Protein AF-A0A388PUI2-F1 (afdb_monomer)

Foldseek 3Di:
DEAQDPDFLVNVPVVVDAYEYEDADDPPDDLQVVCVRNVRHQAYEYEHDDPPDRFDPLADDPLVSDDPPRPHAYAYEYNDALVCVLVVCLVNVGPHYDDDNNQAPDVPHGDPVRVVSSVVSNVVSVD

Radius of gyration: 14.63 Å; Cα contacts (8 Å, |Δi|>4): 207; chains: 1; bounding box: 37×31×37 Å

Solvent-accessible surface area (backbone atoms only — not comparable to full-atom values): 7389 Å² total; per-residue (Å²): 90,76,48,68,69,88,73,50,57,69,64,58,53,74,72,78,59,74,30,32,42,44,42,67,51,50,96,87,58,59,64,64,59,50,46,58,67,42,62,81,39,72,26,38,32,41,25,24,58,49,101,88,45,86,54,72,79,57,46,70,57,71,70,84,75,59,66,91,81,53,92,54,48,35,29,43,34,31,40,37,30,55,90,47,39,32,59,50,40,65,75,67,62,48,77,42,76,49,76,63,55,48,29,40,75,48,99,95,40,73,28,68,68,45,46,52,48,31,54,49,33,49,56,68,45,77,107

Sequence (127 aa):
MQFHGDETPDFCRQFNFPYIKAVAVSSSVDLIQYAKDFHDAEALLLDAYHEHLKGGTGQIFDWNLIPQSLSKPIVLAGGLTVDNVKEAIKKVKPYAVDVSGGVEESKGIKNSLKIQAFIKETQDAAV

Secondary structure (DSSP, 8-state):
-EE-SS--HHHHHTT-S--EEEEEE-TT--HHHHHHHTTTSSEEEEEE--SS-SS-S-----GGGS-TT-SS-EEE-SS--TTTHHHHHHHH--SEE--SGGGEEETTEE-HHHHHHHHHHHHHH--

Mean predicted aligned error: 4.12 Å

pLDDT: mean 91.21, std 11.1, range [53.62, 98.5]

Structure (mmCIF, N/CA/C/O backbone):
data_AF-A0A388PUI2-F1
#
_entry.id   AF-A0A388PUI2-F1
#
loop_
_atom_site.group_PDB
_atom_site.id
_atom_site.type_symbol
_atom_site.label_atom_id
_atom_site.label_alt_id
_atom_site.label_comp_id
_atom_site.label_asym_id
_atom_site.label_entity_id
_atom_site.label_seq_id
_atom_site.pdbx_PDB_ins_code
_atom_site.Cartn_x
_atom_site.Cartn_y
_atom_site.Cartn_z
_atom_site.occupancy
_atom_site.B_iso_or_equiv
_atom_site.auth_seq_id
_atom_site.auth_comp_id
_atom_site.auth_asym_id
_atom_site.auth_atom_id
_atom_site.pdbx_PDB_model_num
ATOM 1 N N . MET A 1 1 ? 6.622 -13.240 0.023 1.00 95.50 1 MET A N 1
ATOM 2 C CA . MET A 1 1 ? 7.617 -12.251 0.519 1.00 95.50 1 MET A CA 1
ATOM 3 C C . MET A 1 1 ? 7.147 -10.842 0.185 1.00 95.50 1 MET A C 1
ATOM 5 O O . MET A 1 1 ? 6.318 -10.702 -0.703 1.00 95.50 1 MET A O 1
ATOM 9 N N . GLN A 1 2 ? 7.649 -9.810 0.865 1.00 97.44 2 GLN A N 1
ATOM 10 C CA . GLN A 1 2 ? 7.316 -8.416 0.553 1.00 97.44 2 GLN A CA 1
ATOM 11 C C . GLN A 1 2 ? 8.595 -7.577 0.492 1.00 97.44 2 GLN A C 1
ATOM 13 O O . GLN A 1 2 ? 9.299 -7.458 1.492 1.00 97.44 2 GLN A O 1
ATOM 18 N N . PHE A 1 3 ? 8.900 -7.032 -0.685 1.00 96.94 3 PHE A N 1
ATOM 19 C CA . PHE A 1 3 ? 10.131 -6.288 -0.961 1.00 96.94 3 PHE A CA 1
ATOM 20 C C . PHE A 1 3 ? 9.882 -4.780 -0.893 1.00 96.94 3 PHE A C 1
ATOM 22 O O . PHE A 1 3 ? 9.040 -4.258 -1.626 1.00 96.94 3 PHE A O 1
ATOM 29 N N . HIS A 1 4 ? 10.616 -4.088 -0.019 1.00 94.06 4 HIS A N 1
ATOM 30 C CA . HIS A 1 4 ? 10.435 -2.658 0.283 1.00 94.06 4 HIS A CA 1
ATOM 31 C C . HIS A 1 4 ? 11.589 -1.764 -0.173 1.00 94.06 4 HIS A C 1
ATOM 33 O O . HIS A 1 4 ? 11.485 -0.543 -0.090 1.00 94.06 4 HIS A O 1
ATOM 39 N N . GLY A 1 5 ? 12.696 -2.342 -0.629 1.00 90.06 5 GLY A N 1
ATOM 40 C CA . GLY A 1 5 ? 13.868 -1.612 -1.082 1.00 90.06 5 GLY A CA 1
ATOM 41 C C . GLY A 1 5 ? 13.792 -1.189 -2.548 1.00 90.06 5 GLY A C 1
ATOM 42 O O . GLY A 1 5 ? 12.725 -0.962 -3.119 1.00 90.06 5 GLY A O 1
ATOM 43 N N . ASP A 1 6 ? 14.971 -1.065 -3.147 1.00 92.06 6 ASP A N 1
ATOM 44 C CA . ASP A 1 6 ? 15.159 -0.751 -4.570 1.00 92.06 6 ASP A CA 1
ATOM 45 C C . ASP A 1 6 ? 15.449 -2.028 -5.371 1.00 92.06 6 ASP A C 1
ATOM 47 O O . ASP A 1 6 ? 16.225 -2.025 -6.324 1.00 92.06 6 ASP A O 1
ATOM 51 N N . GLU A 1 7 ? 14.880 -3.157 -4.933 1.00 96.38 7 GLU A N 1
ATOM 52 C CA . GLU A 1 7 ? 15.107 -4.448 -5.568 1.00 96.38 7 GLU A CA 1
ATOM 53 C C . GLU A 1 7 ? 14.648 -4.415 -7.024 1.00 96.38 7 GLU A C 1
ATOM 55 O O . GLU A 1 7 ? 13.532 -3.984 -7.330 1.00 96.38 7 GLU A O 1
ATOM 60 N N . THR A 1 8 ? 15.495 -4.916 -7.921 1.00 97.12 8 THR A N 1
ATOM 61 C CA . THR A 1 8 ? 15.123 -5.105 -9.322 1.00 97.12 8 THR A CA 1
ATOM 62 C C . THR A 1 8 ? 14.134 -6.267 -9.457 1.00 97.12 8 THR A C 1
ATOM 64 O O . THR A 1 8 ? 14.115 -7.167 -8.609 1.00 97.12 8 THR A O 1
ATOM 67 N N . PRO A 1 9 ? 13.341 -6.318 -10.541 1.00 97.25 9 PRO A N 1
ATOM 68 C CA . PRO A 1 9 ? 12.464 -7.458 -10.794 1.00 97.25 9 PRO A CA 1
ATOM 69 C C . PRO A 1 9 ? 13.203 -8.808 -10.783 1.00 97.25 9 PRO A C 1
ATOM 71 O O . PRO A 1 9 ? 12.725 -9.772 -10.189 1.00 97.25 9 PRO A O 1
ATOM 74 N N . ASP A 1 10 ? 14.410 -8.871 -11.352 1.00 97.62 10 ASP A N 1
ATOM 75 C CA . ASP A 1 10 ? 15.219 -10.098 -11.373 1.00 97.62 10 ASP A CA 1
ATOM 76 C C . ASP A 1 10 ? 15.708 -10.509 -9.981 1.00 97.62 10 ASP A C 1
ATOM 78 O O . ASP A 1 10 ? 15.721 -11.698 -9.654 1.00 97.62 10 ASP A O 1
ATOM 82 N N . PHE A 1 11 ? 16.036 -9.537 -9.122 1.00 97.75 11 PHE A N 1
ATOM 83 C CA . PHE A 1 11 ? 16.358 -9.818 -7.727 1.00 97.75 11 PHE A CA 1
ATOM 84 C C . PHE A 1 11 ? 15.160 -10.435 -6.999 1.00 97.75 11 PHE A C 1
ATOM 86 O O . PHE A 1 11 ? 15.331 -11.411 -6.273 1.00 97.75 11 PHE A O 1
ATOM 93 N N . CYS A 1 12 ? 13.949 -9.909 -7.192 1.00 97.62 12 CYS A N 1
ATOM 94 C CA . CYS A 1 12 ? 12.745 -10.474 -6.577 1.00 97.62 12 CYS A CA 1
ATOM 95 C C . CYS A 1 12 ? 12.486 -11.916 -7.051 1.00 97.62 12 CYS A C 1
ATOM 97 O O . CYS A 1 12 ? 12.165 -12.788 -6.241 1.00 97.62 12 CYS A O 1
ATOM 99 N N . ARG A 1 13 ? 12.681 -12.183 -8.350 1.00 95.94 13 ARG A N 1
ATOM 100 C CA . ARG A 1 13 ? 12.446 -13.497 -8.979 1.00 95.94 13 ARG A CA 1
ATOM 101 C C . ARG A 1 13 ? 13.368 -14.598 -8.483 1.00 95.94 13 ARG A C 1
ATOM 103 O O . ARG A 1 13 ? 12.940 -15.748 -8.407 1.00 95.94 13 ARG A O 1
ATOM 110 N N . GLN A 1 14 ? 14.607 -14.270 -8.116 1.00 97.31 14 GLN A N 1
ATOM 111 C CA . GLN A 1 14 ? 15.615 -15.274 -7.748 1.00 97.31 14 GLN A CA 1
ATOM 112 C C . GLN A 1 14 ? 15.185 -16.171 -6.572 1.00 97.31 14 GLN A C 1
ATOM 114 O O . GLN A 1 14 ? 15.669 -17.291 -6.433 1.00 97.31 14 GLN A O 1
ATOM 119 N N . PHE A 1 15 ? 14.283 -15.682 -5.717 1.00 95.81 15 PHE A N 1
ATOM 120 C CA . PHE A 1 15 ? 13.827 -16.403 -4.534 1.00 95.81 15 PHE A CA 1
ATOM 121 C C . PHE A 1 15 ? 12.746 -17.447 -4.839 1.00 95.81 15 PHE A C 1
ATOM 123 O O . PHE A 1 15 ? 12.479 -18.287 -3.987 1.00 95.81 15 PHE A O 1
ATOM 130 N N . ASN A 1 16 ? 12.132 -17.410 -6.027 1.00 92.81 16 ASN A N 1
ATOM 131 C CA . ASN A 1 16 ? 11.144 -18.389 -6.491 1.00 92.81 16 ASN A CA 1
ATOM 132 C C . ASN A 1 16 ? 9.956 -18.619 -5.522 1.00 92.81 16 ASN A C 1
ATOM 134 O O . ASN A 1 16 ? 9.455 -19.735 -5.387 1.00 92.81 16 ASN A O 1
ATOM 138 N N . PHE A 1 17 ? 9.498 -17.556 -4.846 1.00 95.50 17 PHE A N 1
ATOM 139 C CA . PHE A 1 17 ? 8.261 -17.536 -4.056 1.00 95.50 17 PHE A CA 1
ATOM 140 C C . PHE A 1 17 ? 7.374 -16.358 -4.478 1.00 95.50 17 PHE A C 1
ATOM 142 O O . PHE A 1 17 ? 7.909 -15.312 -4.857 1.00 95.50 17 PHE A O 1
ATOM 149 N N . PRO A 1 18 ? 6.040 -16.464 -4.314 1.00 97.31 18 PRO A N 1
ATOM 150 C CA . PRO A 1 18 ? 5.130 -15.341 -4.508 1.00 97.31 18 PRO A CA 1
ATOM 151 C C . PRO A 1 18 ? 5.557 -14.114 -3.698 1.00 97.31 18 PRO A C 1
ATOM 153 O O . PRO A 1 18 ? 5.936 -14.216 -2.516 1.00 97.31 18 PRO A O 1
ATOM 156 N N . TYR A 1 19 ? 5.498 -12.941 -4.325 1.00 98.19 19 TYR A N 1
ATOM 157 C CA . TYR A 1 19 ? 5.952 -11.705 -3.705 1.00 98.19 19 TYR A CA 1
ATOM 158 C C . TYR A 1 19 ? 5.061 -10.502 -4.008 1.00 98.19 19 TYR A C 1
ATOM 160 O O . TYR A 1 19 ? 4.385 -10.436 -5.029 1.00 98.19 19 TYR A O 1
ATOM 168 N N . ILE A 1 20 ? 5.096 -9.536 -3.093 1.00 98.38 20 ILE A N 1
ATOM 169 C CA . ILE A 1 20 ? 4.527 -8.196 -3.243 1.00 98.38 20 ILE A CA 1
ATOM 170 C C . ILE A 1 20 ? 5.695 -7.217 -3.362 1.00 98.38 20 ILE A C 1
ATOM 172 O O . ILE A 1 20 ? 6.655 -7.308 -2.588 1.00 98.38 20 ILE A O 1
ATOM 176 N N . LYS A 1 21 ? 5.622 -6.276 -4.307 1.00 97.75 21 LYS A N 1
ATOM 177 C CA . LYS A 1 21 ? 6.604 -5.190 -4.424 1.00 97.75 21 LYS A CA 1
ATOM 178 C C . LYS A 1 21 ? 6.009 -3.901 -3.871 1.00 97.75 21 LYS A C 1
ATOM 180 O O . LYS A 1 21 ? 4.975 -3.447 -4.354 1.00 97.75 21 LYS A O 1
ATOM 185 N N . ALA A 1 22 ? 6.658 -3.316 -2.868 1.00 96.81 22 ALA A N 1
ATOM 186 C CA . ALA A 1 22 ? 6.293 -1.992 -2.389 1.00 96.81 22 ALA A CA 1
ATOM 187 C C . ALA A 1 22 ? 6.875 -0.905 -3.300 1.00 96.81 22 ALA A C 1
ATOM 189 O O . ALA A 1 22 ? 8.005 -1.025 -3.792 1.00 96.81 22 ALA A O 1
ATOM 190 N N . VAL A 1 23 ? 6.090 0.150 -3.487 1.00 94.75 23 VAL A N 1
ATOM 191 C CA . VAL A 1 23 ? 6.398 1.330 -4.286 1.00 94.75 23 VAL A CA 1
ATOM 192 C C . VAL A 1 23 ? 6.111 2.562 -3.433 1.00 94.75 23 VAL A C 1
ATOM 194 O O . VAL A 1 23 ? 4.991 2.748 -2.959 1.00 94.75 23 VAL A O 1
ATOM 197 N N . ALA A 1 24 ? 7.123 3.408 -3.249 1.00 91.56 24 ALA A N 1
ATOM 198 C CA . ALA A 1 24 ? 6.965 4.707 -2.606 1.00 91.56 24 ALA A CA 1
ATOM 199 C C . ALA A 1 24 ? 6.366 5.693 -3.619 1.00 91.56 24 ALA A C 1
ATOM 201 O O . ALA A 1 24 ? 7.056 6.143 -4.534 1.00 91.56 24 ALA A O 1
ATOM 202 N N . VAL A 1 25 ? 5.073 5.989 -3.494 1.00 91.38 25 VAL A N 1
ATOM 203 C CA . VAL A 1 25 ? 4.338 6.771 -4.492 1.00 91.38 25 VAL A CA 1
ATOM 204 C C . VAL A 1 25 ? 4.694 8.250 -4.390 1.00 91.38 25 VAL A C 1
ATOM 206 O O . VAL A 1 25 ? 4.596 8.866 -3.328 1.00 91.38 25 VAL A O 1
ATOM 209 N N . SER A 1 26 ? 5.062 8.832 -5.528 1.00 89.44 26 SER A N 1
ATOM 210 C CA . SER A 1 26 ? 5.234 10.270 -5.717 1.00 89.44 26 SER A CA 1
ATOM 211 C C . SER A 1 26 ? 4.889 10.644 -7.161 1.00 89.44 26 SER A C 1
ATOM 213 O O . SER A 1 26 ? 4.701 9.771 -8.010 1.00 89.44 26 SER A O 1
ATOM 215 N N . SER A 1 27 ? 4.817 11.941 -7.463 1.00 86.19 27 SER A N 1
ATOM 216 C CA . SER A 1 27 ? 4.507 12.432 -8.813 1.00 86.19 27 SER A CA 1
ATOM 217 C C . SER A 1 27 ? 5.556 12.069 -9.872 1.00 86.19 27 SER A C 1
ATOM 219 O O . SER A 1 27 ? 5.268 12.180 -11.061 1.00 86.19 27 SER A O 1
ATOM 221 N N . SER A 1 28 ? 6.757 11.642 -9.471 1.00 88.25 28 SER A N 1
ATOM 222 C CA . SER A 1 28 ? 7.814 11.209 -10.391 1.00 88.25 28 SER A CA 1
ATOM 223 C C . SER A 1 28 ? 7.788 9.709 -10.700 1.00 88.25 28 SER A C 1
ATOM 225 O O . SER A 1 28 ? 8.553 9.258 -11.552 1.00 88.25 28 SER A O 1
ATOM 227 N N . VAL A 1 29 ? 6.931 8.928 -10.034 1.00 90.81 29 VAL A N 1
ATOM 228 C CA . VAL A 1 29 ? 6.851 7.474 -10.220 1.00 90.81 29 VAL A CA 1
ATOM 229 C C . VAL A 1 29 ? 5.784 7.119 -11.251 1.00 90.81 29 VAL A C 1
ATOM 231 O O . VAL A 1 29 ? 4.598 7.376 -11.052 1.00 90.81 29 VAL A O 1
ATOM 234 N N . ASP A 1 30 ? 6.194 6.444 -12.326 1.00 94.38 30 ASP A N 1
ATOM 235 C CA . ASP A 1 30 ? 5.268 5.832 -13.281 1.00 94.38 30 ASP A CA 1
ATOM 236 C C . ASP A 1 30 ? 4.800 4.461 -12.767 1.00 94.38 30 ASP A C 1
ATOM 238 O O . ASP A 1 30 ? 5.454 3.430 -12.955 1.00 94.38 30 ASP A O 1
ATOM 242 N N . LEU A 1 31 ? 3.638 4.447 -12.110 1.00 95.19 31 LEU A N 1
ATOM 243 C CA . LEU A 1 31 ? 3.038 3.223 -11.573 1.00 95.19 31 LEU A CA 1
ATOM 244 C C . LEU A 1 31 ? 2.624 2.218 -12.659 1.00 95.19 31 LEU A C 1
ATOM 246 O O . LEU A 1 31 ? 2.594 1.015 -12.394 1.00 95.19 31 LEU A O 1
ATOM 250 N N . ILE A 1 32 ? 2.320 2.680 -13.876 1.00 96.19 32 ILE A N 1
ATOM 251 C CA . ILE A 1 32 ? 1.967 1.794 -14.990 1.00 96.19 32 ILE A CA 1
ATOM 252 C C . ILE A 1 32 ? 3.216 1.047 -15.450 1.00 96.19 32 ILE A C 1
ATOM 254 O O . ILE A 1 32 ? 3.152 -0.161 -15.680 1.00 96.19 32 ILE A O 1
ATOM 258 N N . GLN A 1 33 ? 4.351 1.740 -15.562 1.00 95.56 33 GLN A N 1
ATOM 259 C CA . GLN A 1 33 ? 5.614 1.095 -15.904 1.00 95.56 33 GLN A CA 1
ATOM 260 C C . GLN A 1 33 ? 6.071 0.138 -14.796 1.00 95.56 33 GLN A C 1
ATOM 262 O O . GLN A 1 33 ? 6.398 -1.009 -15.096 1.00 95.56 33 GLN A O 1
ATOM 267 N N . TYR A 1 34 ? 5.965 0.531 -13.522 1.00 94.88 34 TYR A N 1
ATOM 268 C CA . TYR A 1 34 ? 6.248 -0.364 -12.391 1.00 94.88 34 TYR A CA 1
ATOM 269 C C . TYR A 1 34 ? 5.424 -1.659 -12.443 1.00 94.88 34 TYR A C 1
ATOM 271 O O . TYR A 1 34 ? 5.963 -2.749 -1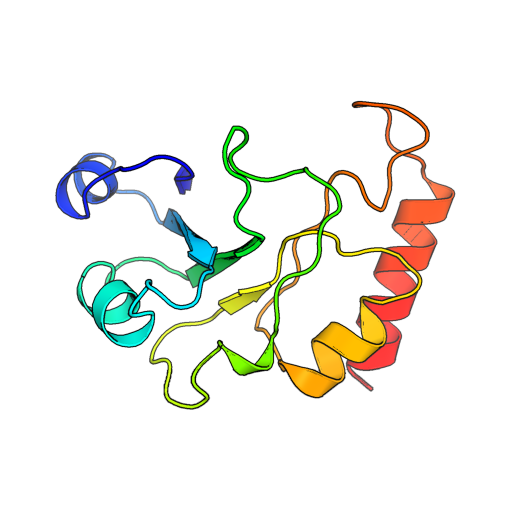2.259 1.00 94.88 34 TYR A O 1
ATOM 279 N N . ALA A 1 35 ? 4.125 -1.569 -12.740 1.00 96.81 35 ALA A N 1
ATOM 280 C CA . ALA A 1 35 ? 3.267 -2.748 -12.858 1.00 96.81 35 ALA A CA 1
ATOM 281 C C . ALA A 1 35 ? 3.675 -3.689 -14.007 1.00 96.81 35 ALA A C 1
ATOM 283 O O . ALA A 1 35 ? 3.449 -4.897 -13.908 1.00 96.81 35 ALA A O 1
ATOM 284 N N . LYS A 1 36 ? 4.283 -3.161 -15.079 1.00 97.19 36 LYS A N 1
ATOM 285 C CA . LYS A 1 36 ? 4.831 -3.962 -16.187 1.00 97.19 36 LYS A CA 1
ATOM 286 C C . LYS A 1 36 ? 6.164 -4.609 -15.817 1.00 97.19 36 LYS A C 1
ATOM 288 O O . LYS A 1 36 ? 6.371 -5.790 -16.093 1.00 97.19 36 LYS A O 1
ATOM 293 N N . ASP A 1 37 ? 7.056 -3.863 -15.175 1.00 96.75 37 ASP A N 1
ATOM 294 C CA . ASP A 1 37 ? 8.382 -4.364 -14.802 1.00 96.75 37 ASP A CA 1
ATOM 295 C C . ASP A 1 37 ? 8.271 -5.500 -13.772 1.00 96.75 37 ASP A C 1
ATOM 297 O O . ASP A 1 37 ? 8.922 -6.541 -13.907 1.00 96.75 37 ASP A O 1
ATOM 301 N N . PHE A 1 38 ? 7.360 -5.339 -12.807 1.00 97.38 38 PHE A N 1
ATOM 302 C CA . PHE A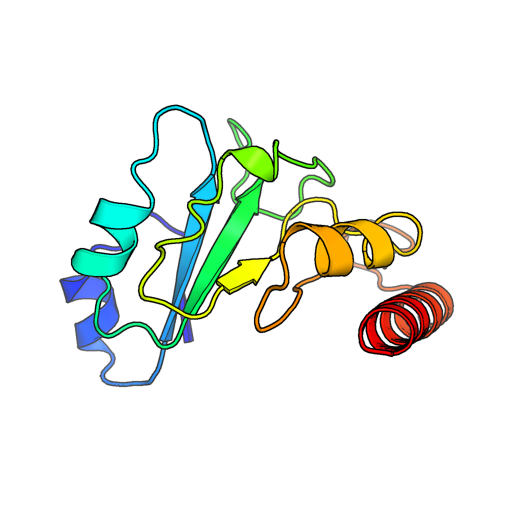 1 38 ? 7.003 -6.321 -11.780 1.00 97.38 38 PHE A CA 1
ATOM 303 C C . PHE A 1 38 ? 5.710 -7.084 -12.134 1.00 97.38 38 PHE A C 1
ATOM 305 O O . PHE A 1 38 ? 4.853 -7.332 -11.282 1.00 97.38 38 PHE A O 1
ATOM 312 N N . HIS A 1 39 ? 5.543 -7.463 -13.405 1.00 96.50 39 HIS A N 1
ATOM 313 C CA . HIS A 1 39 ? 4.359 -8.180 -13.902 1.00 96.50 39 HIS A CA 1
ATOM 314 C C . HIS A 1 39 ? 4.128 -9.557 -13.258 1.00 96.50 39 HIS A C 1
ATOM 316 O O . HIS A 1 39 ? 3.054 -10.130 -13.424 1.00 96.50 39 HIS A O 1
ATOM 322 N N . ASP A 1 40 ? 5.099 -10.105 -12.542 1.00 96.00 40 ASP A N 1
ATOM 323 C CA . ASP A 1 40 ? 5.050 -11.381 -11.828 1.00 96.00 40 ASP A CA 1
ATOM 324 C C . ASP A 1 40 ? 4.853 -11.214 -10.309 1.00 96.00 40 ASP A C 1
ATOM 326 O O . ASP A 1 40 ? 4.667 -12.201 -9.605 1.00 96.00 40 ASP A O 1
ATOM 330 N N . ALA A 1 41 ? 4.822 -9.976 -9.801 1.00 97.62 41 ALA A N 1
ATOM 331 C CA . ALA A 1 41 ? 4.389 -9.703 -8.434 1.00 97.62 41 ALA A CA 1
ATOM 332 C C . ALA A 1 41 ? 2.885 -9.985 -8.274 1.00 97.62 41 ALA A C 1
ATOM 334 O O . ALA A 1 41 ? 2.084 -9.655 -9.155 1.00 97.62 41 ALA A O 1
ATOM 335 N N . GLU A 1 42 ? 2.481 -10.527 -7.129 1.00 97.88 42 GLU A N 1
ATOM 336 C CA . GLU A 1 42 ? 1.072 -10.803 -6.802 1.00 97.88 42 GLU A CA 1
ATOM 337 C C . GLU A 1 42 ? 0.265 -9.511 -6.630 1.00 97.88 42 GLU A C 1
ATOM 339 O O . GLU A 1 42 ? -0.896 -9.414 -7.024 1.00 97.88 42 GLU A O 1
ATOM 344 N N . ALA A 1 43 ? 0.904 -8.488 -6.064 1.00 98.19 43 ALA A N 1
ATOM 345 C CA . ALA A 1 43 ? 0.340 -7.160 -5.894 1.00 98.19 43 ALA A CA 1
ATOM 346 C C . ALA A 1 43 ? 1.450 -6.107 -5.826 1.00 98.19 43 ALA A C 1
ATOM 348 O O . ALA A 1 43 ? 2.610 -6.412 -5.519 1.00 98.19 43 ALA A O 1
ATOM 349 N N . LEU A 1 44 ? 1.067 -4.854 -6.058 1.00 97.88 44 LEU A N 1
ATOM 350 C CA . LEU A 1 44 ? 1.881 -3.699 -5.699 1.00 97.88 44 LEU A CA 1
ATOM 351 C C . LEU A 1 44 ? 1.372 -3.117 -4.383 1.00 97.88 44 LEU A C 1
ATOM 353 O O . LEU A 1 44 ? 0.179 -2.850 -4.248 1.00 97.88 44 LEU A O 1
ATOM 357 N N . LEU A 1 45 ? 2.272 -2.909 -3.423 1.00 97.56 45 LEU A N 1
ATOM 358 C CA . LEU A 1 45 ? 1.960 -2.164 -2.208 1.00 97.56 45 LEU A CA 1
ATOM 359 C C . LEU A 1 45 ? 2.327 -0.698 -2.417 1.00 97.56 45 LEU A C 1
ATOM 361 O O . LEU A 1 45 ? 3.490 -0.375 -2.633 1.00 97.56 45 LEU A O 1
ATOM 365 N N . LEU A 1 46 ? 1.332 0.178 -2.391 1.00 95.81 46 LEU A N 1
ATOM 366 C CA . LEU A 1 46 ? 1.508 1.605 -2.631 1.00 95.81 46 LEU A CA 1
ATOM 367 C C . LEU A 1 46 ? 1.599 2.321 -1.287 1.00 95.81 46 LEU A C 1
ATOM 369 O O . LEU A 1 46 ? 0.611 2.381 -0.560 1.00 95.81 46 LEU A O 1
ATOM 373 N N . ASP A 1 47 ? 2.783 2.831 -0.962 1.00 92.50 47 ASP A N 1
ATOM 374 C CA . ASP A 1 47 ? 3.075 3.505 0.305 1.00 92.50 47 ASP A CA 1
ATOM 375 C C . ASP A 1 47 ? 3.389 4.989 0.071 1.00 92.50 47 ASP A C 1
ATOM 377 O O . ASP A 1 47 ? 3.804 5.392 -1.020 1.00 92.50 47 ASP A O 1
ATOM 381 N N . ALA A 1 48 ? 3.210 5.812 1.101 1.00 83.38 48 ALA A N 1
ATOM 382 C CA . ALA A 1 48 ? 3.558 7.223 1.042 1.00 83.38 48 ALA A CA 1
ATOM 383 C C . ALA A 1 48 ? 5.081 7.396 0.979 1.00 83.38 48 ALA A C 1
ATOM 385 O O . ALA A 1 48 ? 5.825 6.841 1.792 1.00 83.38 48 ALA A O 1
ATOM 386 N N . TYR A 1 49 ? 5.551 8.193 0.018 1.00 69.00 49 TYR A N 1
ATOM 387 C CA . TYR A 1 49 ? 6.957 8.570 -0.061 1.00 69.00 49 TYR A CA 1
ATOM 388 C C . TYR A 1 49 ? 7.397 9.355 1.182 1.00 69.00 49 TYR A C 1
ATOM 390 O O . TYR A 1 49 ? 6.694 10.248 1.651 1.00 69.00 49 TYR A O 1
ATOM 398 N N . HIS A 1 50 ? 8.600 9.065 1.677 1.00 65.19 50 HIS A N 1
ATOM 399 C CA . HIS A 1 50 ? 9.277 9.886 2.671 1.00 65.19 50 HIS A CA 1
ATOM 400 C C . HIS A 1 50 ? 10.781 9.922 2.373 1.00 65.19 50 HIS A C 1
ATOM 402 O O . HIS A 1 50 ? 11.388 8.891 2.090 1.00 65.19 50 HIS A O 1
ATOM 408 N N . GLU A 1 51 ? 11.395 11.106 2.464 1.00 53.62 51 GLU A N 1
ATOM 409 C CA . GLU A 1 51 ? 12.782 11.356 2.023 1.00 53.62 51 GLU A CA 1
ATOM 410 C C . GLU A 1 51 ? 13.837 10.496 2.735 1.00 53.62 51 GLU A C 1
ATOM 412 O O . GLU A 1 51 ? 14.916 10.250 2.198 1.00 53.62 51 GLU A O 1
ATOM 417 N N . HIS A 1 52 ? 13.539 10.035 3.951 1.00 54.03 52 HIS A N 1
ATOM 418 C CA . HIS A 1 52 ? 14.500 9.321 4.800 1.00 54.03 52 HIS A CA 1
ATOM 419 C C . HIS A 1 52 ? 14.031 7.947 5.291 1.00 54.03 52 HIS A C 1
ATOM 421 O O . HIS A 1 52 ? 14.808 7.231 5.915 1.00 54.03 52 HIS A O 1
ATOM 427 N N . LEU A 1 53 ? 12.768 7.575 5.060 1.00 56.22 53 LEU A N 1
ATOM 428 C CA . LEU A 1 53 ? 12.180 6.350 5.610 1.00 56.22 53 LEU A CA 1
ATOM 429 C C . LEU A 1 53 ? 11.337 5.670 4.538 1.00 56.22 53 LEU A C 1
ATOM 431 O O . LEU A 1 53 ? 10.483 6.304 3.930 1.00 56.22 53 LEU A O 1
ATOM 435 N N . LYS A 1 54 ? 11.558 4.374 4.320 1.00 57.06 54 LYS A N 1
ATOM 436 C CA . LYS A 1 54 ? 10.666 3.567 3.487 1.00 57.06 54 LYS A CA 1
ATOM 437 C C . LYS A 1 54 ? 9.571 2.993 4.388 1.00 57.06 54 LYS A C 1
ATOM 439 O O . LYS A 1 54 ? 9.851 2.133 5.221 1.00 57.06 54 LYS A O 1
ATOM 444 N N . GLY A 1 55 ? 8.363 3.536 4.245 1.00 57.03 55 GLY A N 1
ATOM 445 C CA . GLY A 1 55 ? 7.159 3.146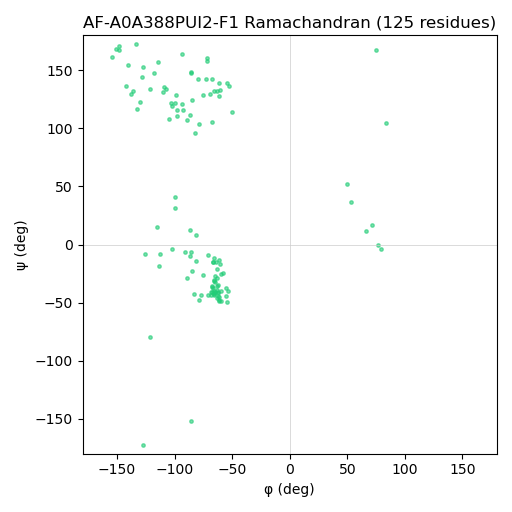 4.976 1.00 57.03 55 GLY A CA 1
ATOM 446 C C . GLY A 1 55 ? 7.071 3.607 6.435 1.00 57.03 55 GLY A C 1
ATOM 447 O O . GLY A 1 55 ? 8.028 4.092 7.039 1.00 57.03 55 GLY A O 1
ATOM 448 N N . GLY A 1 56 ? 5.871 3.480 7.012 1.00 55.50 56 GLY A N 1
ATOM 449 C CA . GLY A 1 56 ? 5.631 3.662 8.452 1.00 55.50 56 GLY A CA 1
ATOM 450 C C . GLY A 1 56 ? 5.713 5.099 8.988 1.00 55.50 56 GLY A C 1
ATOM 451 O O . GLY A 1 56 ? 5.826 5.283 10.198 1.00 55.50 56 GLY A O 1
ATOM 452 N N . THR A 1 57 ? 5.644 6.119 8.130 1.00 60.22 57 THR A N 1
ATOM 453 C CA . THR A 1 57 ? 5.839 7.533 8.520 1.00 60.22 57 THR A CA 1
ATOM 454 C C . THR A 1 57 ? 4.576 8.238 9.011 1.00 60.22 57 THR A C 1
ATOM 456 O O . THR A 1 57 ? 4.648 9.352 9.521 1.00 60.22 57 THR A O 1
ATOM 459 N N . GLY A 1 58 ? 3.410 7.602 8.863 1.00 59.69 58 GLY A N 1
ATOM 460 C CA . GLY A 1 58 ? 2.120 8.199 9.217 1.00 59.69 58 GLY A CA 1
ATOM 461 C C . GLY A 1 58 ? 1.603 9.228 8.203 1.00 59.69 58 GLY A C 1
ATOM 462 O O . GLY A 1 58 ? 0.524 9.772 8.407 1.00 59.69 58 GLY A O 1
ATOM 463 N N . GLN A 1 59 ? 2.340 9.490 7.120 1.00 68.94 59 GLN A N 1
ATOM 464 C CA . GLN A 1 59 ? 1.928 10.424 6.072 1.00 68.94 59 GLN A CA 1
ATOM 465 C C . GLN A 1 59 ? 1.048 9.738 5.028 1.00 68.94 59 GLN A C 1
ATOM 467 O O . GLN A 1 59 ? 1.222 8.558 4.733 1.00 68.94 59 GLN A O 1
ATOM 472 N N . ILE A 1 60 ? 0.115 10.504 4.469 1.00 79.50 60 ILE A N 1
ATOM 473 C CA . ILE A 1 60 ? -0.795 10.081 3.403 1.00 79.50 60 ILE A CA 1
ATOM 474 C C . ILE A 1 60 ? -0.326 10.771 2.118 1.00 79.50 60 ILE A C 1
ATOM 476 O O . ILE A 1 60 ? -0.048 11.970 2.136 1.00 79.50 60 ILE A O 1
ATOM 480 N N . PHE A 1 61 ? -0.233 10.035 1.012 1.00 84.81 61 PHE A N 1
ATOM 481 C CA . PHE A 1 61 ? 0.032 10.613 -0.309 1.00 84.81 61 PHE A CA 1
ATOM 482 C C . PHE A 1 61 ? -1.278 10.891 -1.055 1.00 84.81 61 PHE A C 1
ATOM 484 O O . PHE A 1 61 ? -2.333 10.367 -0.696 1.00 84.81 61 PHE A O 1
ATOM 491 N N . ASP A 1 62 ? -1.230 11.699 -2.117 1.00 87.75 62 ASP A N 1
ATOM 492 C CA . ASP A 1 62 ? -2.421 11.935 -2.933 1.00 87.75 62 ASP A CA 1
ATOM 493 C C . ASP A 1 62 ? -2.831 10.658 -3.682 1.00 87.75 62 ASP A C 1
ATOM 495 O O . ASP A 1 62 ? -2.221 10.273 -4.678 1.00 87.75 62 ASP A O 1
ATOM 499 N N . TRP A 1 63 ? -3.904 10.011 -3.224 1.00 91.62 63 TRP A N 1
ATOM 500 C CA . TRP A 1 63 ? -4.449 8.806 -3.851 1.00 91.62 63 TRP A CA 1
ATOM 501 C C . TRP A 1 63 ? -4.904 9.013 -5.303 1.00 91.62 63 TRP A C 1
ATOM 503 O O . TRP A 1 63 ? -5.063 8.034 -6.028 1.00 91.62 63 TRP A O 1
ATOM 513 N N . ASN A 1 64 ? -5.094 10.257 -5.760 1.00 90.25 64 ASN A N 1
ATOM 514 C CA . ASN A 1 64 ? -5.374 10.541 -7.172 1.00 90.25 64 ASN A CA 1
ATOM 515 C C . ASN A 1 64 ? -4.182 10.214 -8.088 1.00 90.25 64 ASN A C 1
ATOM 517 O O . ASN A 1 64 ? -4.359 10.107 -9.299 1.00 90.25 64 ASN A O 1
ATOM 521 N N . LEU A 1 65 ? -2.983 10.028 -7.525 1.00 91.38 65 LEU A N 1
ATOM 522 C CA . LEU A 1 65 ? -1.805 9.574 -8.260 1.00 91.38 65 LEU A CA 1
ATOM 523 C C . LEU A 1 65 ? -1.891 8.107 -8.687 1.00 91.38 65 LEU A C 1
ATOM 525 O O . LEU A 1 65 ? -1.022 7.675 -9.432 1.00 91.38 65 LEU A O 1
ATOM 529 N N . ILE A 1 66 ? -2.885 7.341 -8.222 1.00 93.81 66 ILE A N 1
ATOM 530 C CA . ILE A 1 66 ? -3.071 5.927 -8.562 1.00 93.81 66 ILE A CA 1
ATOM 531 C C . ILE A 1 66 ? -3.899 5.827 -9.858 1.00 93.81 66 ILE A C 1
ATOM 533 O O . ILE A 1 66 ? -5.095 6.131 -9.842 1.00 93.81 66 ILE A O 1
ATOM 537 N N . PRO A 1 67 ? -3.319 5.375 -10.987 1.00 92.69 67 PRO A N 1
ATOM 538 C CA . PRO A 1 67 ? -4.068 5.172 -12.220 1.00 92.69 67 PRO A CA 1
ATOM 539 C C . PRO A 1 67 ? -5.144 4.092 -12.069 1.00 92.69 67 PRO A C 1
ATOM 541 O O . PRO A 1 67 ? -4.861 2.968 -11.658 1.00 92.69 67 PRO A O 1
ATOM 544 N N . GLN A 1 68 ? -6.365 4.385 -12.526 1.00 88.69 68 GLN A N 1
ATOM 545 C CA . GLN A 1 68 ? -7.451 3.393 -12.592 1.00 88.69 68 GLN A CA 1
ATOM 546 C C . GLN A 1 68 ? -7.138 2.227 -13.543 1.00 88.69 68 GLN A C 1
ATOM 548 O O . GLN A 1 68 ? -7.726 1.157 -13.428 1.00 88.69 68 GLN A O 1
ATOM 553 N N . SER A 1 69 ? -6.213 2.429 -14.485 1.00 90.69 69 SER A N 1
ATOM 554 C CA . SER A 1 69 ? -5.792 1.437 -15.475 1.00 90.69 69 SER A CA 1
ATOM 555 C C . SER A 1 69 ? -4.669 0.512 -14.994 1.00 90.69 69 SER A C 1
ATOM 557 O O . SER A 1 69 ? -4.044 -0.147 -15.828 1.00 90.69 69 SER A O 1
ATOM 559 N N . LEU A 1 70 ? -4.345 0.485 -13.694 1.00 92.81 70 LEU A N 1
ATOM 560 C CA . LEU A 1 70 ? -3.317 -0.425 -13.190 1.00 92.81 70 LEU A CA 1
ATOM 561 C C . LEU A 1 70 ? -3.717 -1.880 -13.444 1.00 92.81 70 LEU A C 1
ATOM 563 O O . LEU A 1 70 ? -4.787 -2.333 -13.051 1.00 92.81 70 LEU A O 1
ATOM 567 N N . SER A 1 71 ? -2.812 -2.636 -14.059 1.00 89.94 71 SER A N 1
ATOM 568 C CA . SER A 1 71 ? -3.025 -4.046 -14.397 1.00 89.94 71 SER A CA 1
ATOM 569 C C . SER A 1 71 ? -2.773 -5.003 -13.228 1.00 89.94 71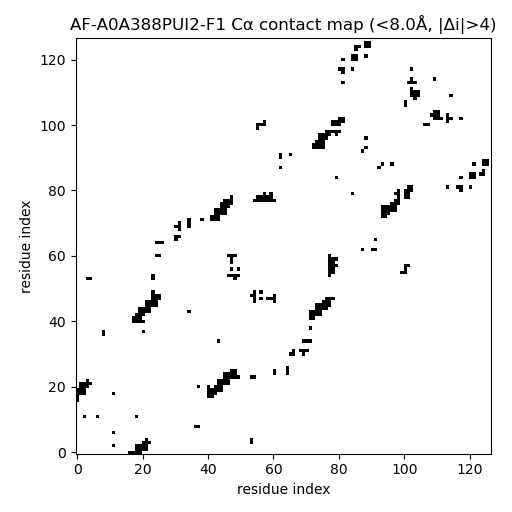 SER A C 1
ATOM 571 O O . SER A 1 71 ? -2.712 -6.215 -13.433 1.00 89.94 71 SER A O 1
ATOM 573 N N . LYS A 1 72 ? -2.555 -4.481 -12.016 1.00 94.31 72 LYS A N 1
ATOM 574 C CA . LYS A 1 72 ? -2.163 -5.253 -10.835 1.00 94.31 72 LYS A CA 1
ATOM 575 C C . LYS A 1 72 ? -3.068 -4.957 -9.644 1.00 94.31 72 LYS A C 1
ATOM 577 O O . LYS A 1 72 ? -3.446 -3.799 -9.463 1.00 94.31 72 LYS A O 1
ATOM 582 N N . PRO A 1 73 ? -3.369 -5.966 -8.804 1.00 97.06 73 PRO A N 1
ATOM 583 C CA . PRO A 1 73 ? -3.954 -5.728 -7.495 1.00 97.06 73 PRO A CA 1
ATOM 584 C C . PRO A 1 73 ? -3.089 -4.754 -6.693 1.00 97.06 73 PRO A C 1
ATOM 586 O O . PRO A 1 73 ? -1.858 -4.836 -6.704 1.00 97.06 73 PRO A O 1
ATOM 589 N N . ILE A 1 74 ? -3.751 -3.839 -5.993 1.00 97.06 74 ILE A N 1
ATOM 590 C CA . ILE A 1 74 ? -3.102 -2.832 -5.159 1.00 97.06 74 ILE A CA 1
ATOM 591 C C . ILE A 1 74 ? -3.370 -3.150 -3.694 1.00 97.06 74 ILE A C 1
ATOM 593 O O . ILE A 1 74 ? -4.522 -3.341 -3.297 1.00 97.06 74 ILE A O 1
ATOM 597 N N . VAL A 1 75 ? -2.308 -3.146 -2.893 1.00 97.94 75 VAL A N 1
ATOM 598 C CA . VAL A 1 75 ? -2.386 -3.021 -1.438 1.00 97.94 75 VAL A CA 1
ATOM 599 C C . VAL A 1 75 ? -2.121 -1.560 -1.092 1.00 97.94 75 VAL A C 1
ATOM 601 O O . VAL A 1 75 ? -1.037 -1.051 -1.367 1.00 97.94 75 VAL A O 1
ATOM 604 N N . LEU A 1 76 ? -3.105 -0.861 -0.533 1.00 96.75 76 LEU A N 1
ATOM 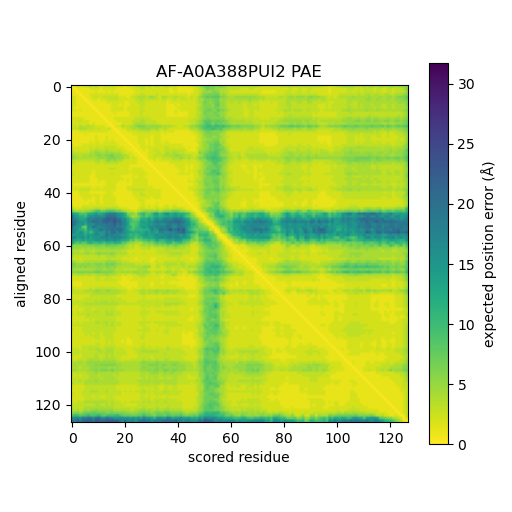605 C CA . LEU A 1 76 ? -2.928 0.536 -0.138 1.00 96.75 76 LEU A CA 1
ATOM 606 C C . LEU A 1 76 ? -2.305 0.609 1.260 1.00 96.75 76 LEU A C 1
ATOM 608 O O . LEU A 1 76 ? -2.857 0.053 2.206 1.00 96.75 76 LEU A O 1
ATOM 612 N N . ALA A 1 77 ? -1.181 1.306 1.384 1.00 94.94 77 ALA A N 1
ATOM 613 C CA . ALA A 1 77 ? -0.469 1.555 2.631 1.00 94.94 77 ALA A CA 1
ATOM 614 C C . ALA A 1 77 ? -0.213 3.066 2.805 1.00 94.94 77 ALA A C 1
ATOM 616 O O . ALA A 1 77 ? -0.704 3.888 2.031 1.00 94.94 77 ALA A O 1
ATOM 617 N N . GLY A 1 78 ? 0.559 3.432 3.829 1.00 90.62 78 GLY A N 1
ATOM 618 C CA . GLY A 1 78 ? 0.989 4.814 4.061 1.00 90.62 78 GLY A CA 1
ATOM 619 C C . GLY A 1 78 ? -0.034 5.659 4.807 1.00 90.62 78 GLY A C 1
ATOM 620 O O . GLY A 1 78 ? -1.047 6.088 4.261 1.00 90.62 78 GLY A O 1
ATOM 621 N N . GLY A 1 79 ? 0.232 5.897 6.094 1.00 90.06 79 GLY A N 1
ATOM 622 C CA . GLY A 1 79 ? -0.560 6.828 6.907 1.00 90.06 79 GLY A CA 1
ATOM 623 C C . GLY A 1 79 ? -2.008 6.414 7.171 1.00 90.06 79 GLY A C 1
ATOM 624 O O . GLY A 1 79 ? -2.786 7.228 7.666 1.00 90.06 79 GLY A O 1
ATOM 625 N N . LEU A 1 80 ? -2.386 5.166 6.875 1.00 94.88 80 LEU A N 1
ATOM 626 C CA . LEU A 1 80 ? -3.730 4.673 7.161 1.00 94.88 80 LEU A CA 1
ATOM 627 C C . LEU A 1 80 ? -3.981 4.604 8.670 1.00 94.88 80 LEU A C 1
ATOM 629 O O . LEU A 1 80 ? -3.164 4.075 9.423 1.00 94.88 80 LEU A O 1
ATOM 633 N N . THR A 1 81 ? -5.124 5.129 9.097 1.00 95.50 81 THR A N 1
ATOM 634 C CA . THR A 1 81 ? -5.611 5.174 10.480 1.00 95.50 81 THR A CA 1
ATOM 635 C C . THR A 1 81 ? -7.076 4.738 10.517 1.00 95.50 81 THR A C 1
ATOM 637 O O . THR A 1 81 ? -7.715 4.566 9.478 1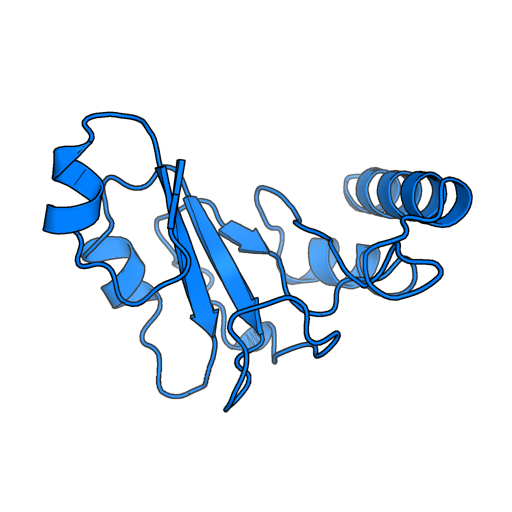.00 95.50 81 THR A O 1
ATOM 640 N N . VAL A 1 82 ? -7.626 4.574 11.723 1.00 96.69 82 VAL A N 1
ATOM 641 C CA . VAL A 1 82 ? -9.061 4.300 11.915 1.00 96.69 82 VAL A CA 1
ATOM 642 C C . VAL A 1 82 ? -9.920 5.377 11.239 1.00 96.69 82 VAL A C 1
ATOM 644 O O . VAL A 1 82 ? -10.923 5.058 10.615 1.00 96.69 82 VAL A O 1
ATOM 647 N N . ASP A 1 83 ? -9.484 6.637 11.291 1.00 95.81 83 ASP A N 1
ATOM 648 C CA . ASP A 1 83 ? -10.276 7.779 10.828 1.00 95.81 83 ASP A CA 1
ATOM 649 C C . ASP A 1 83 ? -10.337 7.910 9.299 1.00 95.81 83 ASP A C 1
ATOM 651 O O . ASP A 1 83 ? -11.290 8.481 8.772 1.00 95.81 83 ASP A O 1
ATOM 655 N N . ASN A 1 84 ? -9.333 7.405 8.571 1.00 95.31 84 ASN A N 1
ATOM 656 C CA . ASN A 1 84 ? -9.209 7.635 7.125 1.00 95.31 84 ASN A CA 1
ATOM 657 C C . ASN A 1 84 ? -9.390 6.379 6.258 1.00 95.31 84 ASN A C 1
ATOM 659 O O . ASN A 1 84 ? -9.668 6.504 5.063 1.00 95.31 84 ASN A O 1
ATOM 663 N N . VAL A 1 85 ? -9.272 5.170 6.822 1.00 96.50 85 VAL A N 1
ATOM 664 C CA . VAL A 1 85 ? -9.225 3.935 6.022 1.00 96.50 85 VAL A CA 1
ATOM 665 C C . VAL A 1 85 ? -10.507 3.700 5.227 1.00 96.50 85 VAL A C 1
ATOM 667 O O . VAL A 1 85 ? -10.465 3.241 4.086 1.00 96.50 85 VAL A O 1
ATOM 670 N N . LYS A 1 86 ? -11.656 4.082 5.784 1.00 96.44 86 LYS A N 1
ATOM 671 C CA . LYS A 1 86 ? -12.949 3.945 5.114 1.00 96.44 86 LYS A CA 1
ATOM 672 C C . LYS A 1 86 ? -13.063 4.826 3.875 1.00 96.44 86 LYS A C 1
ATOM 674 O O . LYS A 1 86 ? -13.563 4.377 2.844 1.00 96.44 86 LYS A O 1
ATOM 679 N N . GLU A 1 87 ? -12.588 6.066 3.954 1.00 94.88 87 GLU A N 1
ATOM 680 C CA . GLU A 1 87 ? -12.519 6.960 2.795 1.00 94.88 87 GLU A CA 1
ATOM 681 C C . GLU A 1 87 ? -11.521 6.427 1.760 1.00 94.88 87 GLU A C 1
ATOM 683 O O . GLU A 1 87 ? -11.842 6.361 0.571 1.00 94.88 87 GLU A O 1
ATOM 688 N N . ALA A 1 88 ? -10.356 5.968 2.227 1.00 94.38 88 ALA A N 1
ATOM 689 C CA . ALA A 1 88 ? -9.308 5.387 1.394 1.00 94.38 88 ALA A CA 1
ATOM 690 C C . ALA A 1 88 ? -9.837 4.232 0.542 1.00 94.38 88 ALA A C 1
ATOM 692 O O . ALA A 1 88 ? -9.674 4.225 -0.679 1.00 94.38 88 ALA A O 1
ATOM 693 N N . ILE A 1 89 ? -10.553 3.296 1.169 1.00 96.00 89 ILE A N 1
ATOM 694 C CA . ILE A 1 89 ? -11.154 2.150 0.484 1.00 96.00 89 ILE A CA 1
ATOM 695 C C . ILE A 1 89 ? -12.208 2.606 -0.526 1.00 96.00 89 ILE A C 1
ATOM 697 O O . ILE A 1 89 ? -12.189 2.150 -1.666 1.00 96.00 89 ILE A O 1
ATOM 701 N N . LYS A 1 90 ? -13.101 3.533 -0.160 1.00 94.50 90 LYS A N 1
ATOM 702 C CA . LYS A 1 90 ? -14.155 4.011 -1.071 1.00 94.50 90 LYS A CA 1
ATOM 703 C C . LYS A 1 90 ? -13.596 4.711 -2.307 1.00 94.50 90 LYS A C 1
ATOM 705 O O . LYS A 1 90 ? -14.135 4.538 -3.402 1.00 94.50 90 LYS A O 1
ATOM 710 N N . LYS A 1 91 ? -12.531 5.496 -2.132 1.00 92.81 91 LYS A N 1
ATOM 711 C CA . LYS A 1 91 ? -11.904 6.272 -3.205 1.00 92.81 91 LYS A CA 1
ATOM 712 C C . LYS A 1 91 ? -11.008 5.411 -4.094 1.00 92.81 91 LYS A C 1
ATOM 714 O O . LYS A 1 91 ? -11.119 5.493 -5.313 1.00 92.81 91 LYS A O 1
ATOM 719 N N . VAL A 1 92 ? -10.142 4.591 -3.498 1.00 94.19 92 VAL A N 1
ATOM 720 C CA . VAL A 1 92 ? -9.112 3.825 -4.224 1.00 94.19 92 VAL A CA 1
ATOM 721 C C . VAL A 1 92 ? -9.615 2.455 -4.674 1.00 94.19 92 VAL A C 1
ATOM 723 O O . VAL A 1 92 ? -9.162 1.950 -5.696 1.00 94.19 92 VAL A O 1
ATOM 726 N N . LYS A 1 93 ? -10.561 1.860 -3.939 1.00 94.31 93 LYS A N 1
ATOM 727 C CA . LYS A 1 93 ? -11.039 0.480 -4.125 1.00 94.31 93 LYS A CA 1
ATOM 728 C C . LYS A 1 93 ? -9.885 -0.534 -4.219 1.00 94.31 93 LYS A C 1
ATOM 730 O O . LYS A 1 93 ? -9.810 -1.283 -5.194 1.00 94.31 93 LYS A O 1
ATOM 735 N N . PRO A 1 94 ? -8.951 -0.540 -3.247 1.00 96.19 94 PRO A N 1
ATOM 736 C CA . PRO A 1 94 ? -7.795 -1.419 -3.305 1.00 96.19 94 PRO A CA 1
ATOM 737 C C . PRO A 1 94 ? -8.207 -2.877 -3.054 1.00 96.19 94 PRO A C 1
ATOM 739 O O . PRO A 1 94 ? -9.246 -3.149 -2.455 1.00 96.19 94 PRO A O 1
ATOM 742 N N . TYR A 1 95 ? -7.360 -3.819 -3.472 1.00 96.75 95 TYR A N 1
ATOM 743 C CA . TYR A 1 95 ? -7.548 -5.242 -3.171 1.00 96.75 95 TYR A CA 1
ATOM 744 C C . TYR A 1 95 ? -7.396 -5.522 -1.670 1.00 96.75 95 TYR A C 1
ATOM 746 O O . TYR A 1 95 ? -8.123 -6.333 -1.104 1.00 96.75 95 TYR A O 1
ATOM 754 N N . ALA A 1 96 ? -6.459 -4.828 -1.022 1.00 97.31 96 ALA A N 1
ATOM 755 C CA . ALA A 1 96 ? -6.256 -4.878 0.418 1.00 97.31 96 ALA A CA 1
ATOM 756 C C . ALA A 1 96 ? -5.737 -3.532 0.942 1.00 97.31 96 ALA A C 1
ATOM 758 O O . ALA A 1 96 ? -5.289 -2.678 0.175 1.00 97.31 96 ALA A O 1
ATOM 759 N N . VAL A 1 97 ? -5.758 -3.360 2.261 1.00 97.19 97 VAL A N 1
ATOM 760 C CA . VAL A 1 97 ? -5.070 -2.260 2.945 1.00 97.19 97 VAL A CA 1
ATOM 761 C C . VAL A 1 97 ? -4.012 -2.817 3.893 1.00 97.19 97 VAL A C 1
ATOM 763 O O . VAL A 1 97 ? -4.199 -3.897 4.453 1.00 97.19 97 VAL A O 1
ATOM 766 N N . ASP A 1 98 ? -2.921 -2.081 4.076 1.00 96.56 98 ASP A N 1
ATOM 767 C CA . ASP A 1 98 ? -1.838 -2.399 5.008 1.00 96.56 98 ASP A CA 1
ATOM 768 C C . ASP A 1 98 ? -1.660 -1.265 6.024 1.00 96.56 98 ASP A C 1
ATOM 770 O O . ASP A 1 98 ? -1.653 -0.081 5.676 1.00 96.56 98 ASP A O 1
ATOM 774 N N . VAL A 1 99 ? -1.537 -1.622 7.303 1.00 95.31 99 VAL A N 1
ATOM 775 C CA . VAL A 1 99 ? -1.432 -0.654 8.397 1.00 95.31 99 VAL A CA 1
ATOM 776 C C . VAL A 1 99 ? -0.351 -1.058 9.384 1.00 95.31 99 VAL A C 1
ATOM 778 O O . VAL A 1 99 ? -0.309 -2.180 9.884 1.00 95.31 99 VAL A O 1
ATOM 781 N N . SER A 1 100 ? 0.503 -0.092 9.728 1.00 93.31 100 SER A N 1
ATOM 782 C CA . SER A 1 100 ? 1.478 -0.246 10.805 1.00 93.31 100 SER A CA 1
ATOM 783 C C . SER A 1 100 ? 1.289 0.814 11.891 1.00 93.31 100 SER A C 1
ATOM 785 O O . SER A 1 100 ? 0.669 0.516 12.913 1.00 93.31 100 SER A O 1
ATOM 787 N N . GLY A 1 101 ? 1.775 2.042 11.689 1.00 91.75 101 GLY A N 1
ATOM 788 C CA . GLY A 1 101 ? 1.767 3.085 12.725 1.00 91.75 101 GLY A CA 1
ATOM 789 C C . GLY A 1 101 ? 0.373 3.570 13.143 1.00 91.75 101 GLY A C 1
ATOM 790 O O . GLY A 1 101 ? 0.162 3.897 14.306 1.00 91.75 101 GLY A O 1
ATOM 791 N N . GLY A 1 102 ? -0.617 3.560 12.243 1.00 93.44 102 GLY A N 1
ATOM 792 C CA . GLY A 1 102 ? -1.966 4.070 12.541 1.00 93.44 102 GLY A CA 1
ATOM 793 C C . GLY A 1 102 ? -2.750 3.280 13.593 1.00 93.44 102 GLY A C 1
ATOM 794 O O . GLY A 1 102 ? -3.760 3.765 14.100 1.00 93.44 102 GLY A O 1
ATOM 795 N N . VAL A 1 103 ? -2.269 2.090 13.961 1.00 96.88 103 VAL A N 1
ATOM 796 C CA . VAL A 1 103 ? -2.835 1.250 15.028 1.00 96.88 103 VAL A CA 1
ATOM 797 C C . VAL A 1 103 ? -1.872 1.060 16.208 1.00 96.88 103 VAL A C 1
ATOM 799 O O . VAL A 1 103 ? -2.069 0.179 17.043 1.00 96.88 103 VAL A O 1
ATOM 802 N N . GLU A 1 104 ? -0.822 1.876 16.302 1.00 96.56 104 GLU A N 1
ATOM 803 C CA . GLU A 1 104 ? 0.108 1.882 17.436 1.00 96.56 104 GLU A CA 1
ATOM 804 C C . GLU A 1 104 ? -0.378 2.777 18.586 1.00 96.56 104 GLU A C 1
ATOM 806 O O . GLU A 1 104 ? -1.063 3.787 18.393 1.00 96.56 104 GLU A O 1
ATOM 811 N N . GLU A 1 105 ? -0.035 2.386 19.813 1.00 95.44 105 GLU A N 1
ATOM 812 C CA . GLU A 1 105 ? -0.078 3.253 20.996 1.00 95.44 105 GLU A CA 1
ATOM 813 C C . GLU A 1 105 ? 1.192 4.105 21.080 1.00 95.44 105 GLU A C 1
ATOM 815 O O . GLU A 1 105 ? 1.134 5.304 21.336 1.00 95.44 105 GLU A O 1
ATO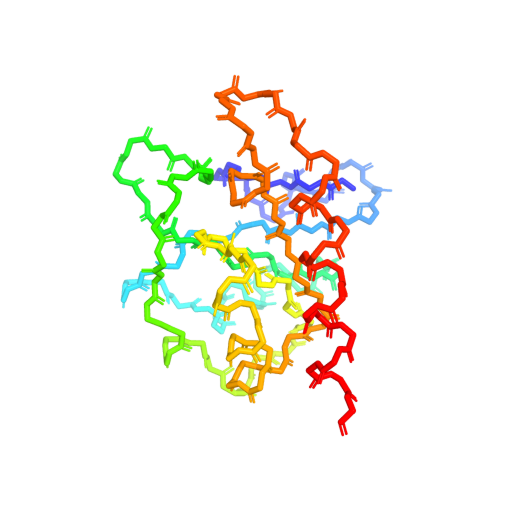M 820 N N . SER A 1 106 ? 2.335 3.477 20.815 1.00 93.69 106 SER A N 1
ATOM 821 C CA . SER A 1 106 ? 3.657 4.093 20.712 1.00 93.69 106 SER A CA 1
ATOM 822 C C . SER A 1 106 ? 4.519 3.272 19.747 1.00 93.69 106 SER A C 1
ATOM 824 O O . SER A 1 106 ? 4.126 2.169 19.371 1.00 93.69 106 SER A O 1
ATOM 826 N N . LYS A 1 107 ? 5.676 3.798 19.322 1.00 89.06 107 LYS A N 1
ATOM 827 C CA . LYS A 1 107 ? 6.505 3.203 18.258 1.00 89.06 107 LYS A CA 1
ATOM 828 C C . LYS A 1 107 ? 6.771 1.709 18.495 1.00 89.06 107 LYS A C 1
ATOM 830 O O . LYS A 1 107 ? 7.481 1.344 19.428 1.00 89.06 107 LYS A O 1
ATOM 835 N N . GLY A 1 108 ? 6.229 0.864 17.618 1.00 91.31 108 GLY A N 1
ATOM 836 C CA . GLY A 1 108 ? 6.360 -0.597 17.667 1.00 91.31 108 GLY A CA 1
ATOM 837 C C . GLY A 1 108 ? 5.436 -1.315 18.662 1.00 91.31 108 GLY A C 1
ATOM 838 O O . GLY A 1 108 ? 5.415 -2.544 18.681 1.00 91.31 108 GLY A O 1
ATOM 839 N N . ILE A 1 109 ? 4.645 -0.588 19.457 1.00 96.81 109 ILE A N 1
ATOM 840 C CA . ILE A 1 109 ? 3.6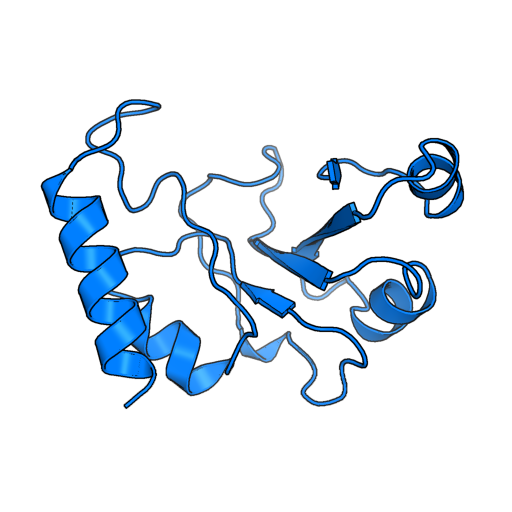66 -1.141 20.400 1.00 96.81 109 ILE A CA 1
ATOM 841 C C . ILE A 1 109 ? 2.263 -0.957 19.822 1.00 96.81 109 ILE A C 1
ATOM 843 O O . ILE A 1 109 ? 1.721 0.149 19.768 1.00 96.81 109 ILE A O 1
ATOM 847 N N . LYS A 1 110 ? 1.658 -2.062 19.381 1.00 96.81 110 LYS A N 1
ATOM 848 C CA . LYS A 1 110 ? 0.304 -2.079 18.818 1.00 96.81 110 LYS A CA 1
ATOM 849 C C . LYS A 1 110 ? -0.760 -1.892 19.902 1.00 96.81 110 LYS A C 1
ATOM 851 O O . LYS A 1 110 ? -0.652 -2.460 20.984 1.00 96.81 110 LYS A O 1
ATOM 856 N N . ASN A 1 111 ? -1.823 -1.158 19.579 1.00 98.25 111 ASN A N 1
ATOM 857 C CA . ASN A 1 111 ? -2.995 -1.005 20.434 1.00 98.25 111 ASN A CA 1
ATOM 858 C C . ASN A 1 111 ? -4.135 -1.900 19.923 1.00 98.25 111 ASN A C 1
ATOM 860 O O . ASN A 1 111 ? -4.620 -1.725 18.804 1.00 98.25 111 ASN A O 1
ATOM 864 N N . SER A 1 112 ? -4.586 -2.848 20.744 1.00 98.25 112 SER A N 1
ATOM 865 C CA . SER A 1 112 ? -5.618 -3.818 20.352 1.00 98.25 112 SER A CA 1
ATOM 866 C C . SER A 1 112 ? -6.967 -3.171 20.023 1.00 98.25 112 SER A C 1
ATOM 868 O O . SER A 1 112 ? -7.627 -3.609 19.081 1.00 98.25 112 SER A O 1
ATOM 870 N N . LEU A 1 113 ? -7.357 -2.108 20.735 1.00 98.31 113 LEU A N 1
ATOM 871 C CA . LEU A 1 113 ? -8.597 -1.373 20.465 1.00 98.31 113 LEU A CA 1
ATOM 872 C C . LEU A 1 113 ? -8.522 -0.645 19.119 1.00 98.31 113 LEU A C 1
ATOM 874 O O . LEU A 1 113 ? -9.479 -0.694 18.350 1.00 98.31 113 LEU A O 1
ATOM 878 N N . LYS A 1 114 ? -7.373 -0.040 18.787 1.00 98.19 114 LYS A N 1
ATOM 879 C CA . LYS A 1 114 ? -7.169 0.584 17.469 1.00 98.19 114 LYS A CA 1
ATOM 880 C C . LYS A 1 114 ? -7.178 -0.440 16.339 1.00 98.19 114 LYS A C 1
ATOM 882 O O . LYS A 1 114 ? -7.761 -0.162 15.300 1.00 98.19 114 LYS A O 1
ATOM 887 N N . ILE A 1 115 ? -6.578 -1.619 16.532 1.00 98.50 115 ILE A N 1
ATOM 888 C CA . ILE A 1 115 ? -6.635 -2.705 15.539 1.00 98.50 115 ILE A CA 1
ATOM 889 C C . ILE A 1 115 ? -8.088 -3.115 15.281 1.00 98.50 115 ILE A C 1
ATOM 891 O O . ILE A 1 115 ? -8.504 -3.194 14.12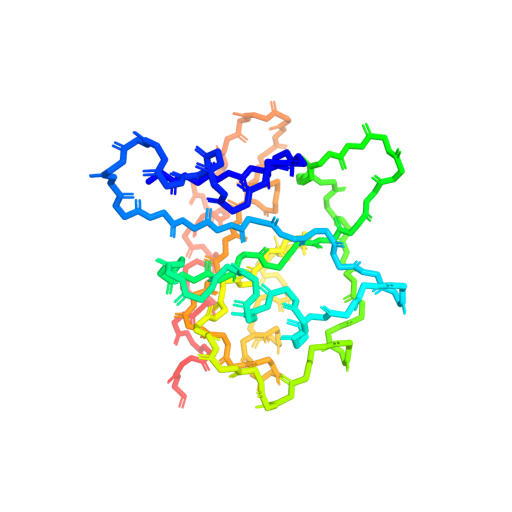8 1.00 98.50 115 ILE A O 1
ATOM 895 N N . GLN A 1 116 ? -8.871 -3.349 16.339 1.00 98.44 116 GLN A N 1
ATOM 896 C CA . GLN A 1 116 ? -10.279 -3.734 16.206 1.00 98.44 116 GLN A CA 1
ATOM 897 C C . GLN A 1 116 ? -11.098 -2.652 15.497 1.00 98.44 116 GLN A C 1
ATOM 899 O O . GLN A 1 116 ? -11.854 -2.963 14.579 1.00 98.44 116 GLN A O 1
ATOM 904 N N . ALA A 1 117 ? -10.914 -1.387 15.880 1.00 98.31 117 ALA A N 1
ATOM 905 C CA . ALA A 1 117 ? -11.585 -0.262 15.241 1.00 98.31 117 ALA A CA 1
ATOM 906 C C . ALA A 1 117 ? -11.190 -0.125 13.762 1.00 98.31 117 ALA A C 1
ATOM 908 O O . ALA A 1 117 ? -12.056 0.059 12.915 1.00 98.31 117 ALA A O 1
ATOM 909 N N . PHE A 1 118 ? -9.907 -0.299 13.431 1.00 98.31 118 PHE A N 1
ATOM 910 C CA . PHE A 1 118 ? -9.426 -0.258 12.051 1.00 98.31 118 PHE A CA 1
ATOM 911 C C . PHE A 1 118 ? -10.073 -1.355 11.198 1.00 98.31 118 PHE A C 1
ATOM 913 O O . PHE A 1 118 ? -10.615 -1.057 10.140 1.00 98.31 118 PHE A O 1
ATOM 920 N N . ILE A 1 119 ? -10.081 -2.606 11.677 1.00 97.94 119 ILE A N 1
ATOM 921 C CA . ILE A 1 119 ? -10.733 -3.736 10.989 1.00 97.94 119 ILE A CA 1
ATOM 922 C C . ILE A 1 119 ? -12.232 -3.476 10.808 1.00 97.94 119 ILE A C 1
ATOM 924 O O . ILE A 1 119 ? -12.790 -3.781 9.757 1.00 97.94 119 ILE A O 1
ATOM 928 N N . LYS A 1 120 ? -12.895 -2.899 11.813 1.00 98.00 120 LYS A N 1
ATOM 929 C CA . LYS A 1 120 ? -14.306 -2.540 11.696 1.00 98.00 120 LYS A CA 1
ATOM 930 C C . LYS A 1 120 ? -14.535 -1.516 10.581 1.00 98.00 120 LYS A C 1
ATOM 932 O O . LYS A 1 120 ? -15.411 -1.724 9.746 1.00 98.00 120 LYS A O 1
ATOM 937 N N . GLU A 1 121 ? -13.746 -0.446 10.535 1.00 97.81 121 GLU A N 1
ATOM 938 C CA . GLU A 1 121 ? -13.884 0.582 9.497 1.00 97.81 121 GLU A CA 1
ATOM 939 C C . GLU A 1 121 ? -13.556 0.049 8.095 1.00 97.81 121 GLU A C 1
ATOM 941 O O . GLU A 1 121 ? -14.178 0.481 7.123 1.00 97.81 121 GLU A O 1
ATOM 946 N N . THR A 1 122 ? -12.644 -0.925 7.967 1.00 96.88 122 THR A N 1
ATOM 947 C CA . THR A 1 122 ? -12.368 -1.568 6.671 1.00 96.88 122 THR A CA 1
ATOM 948 C C . THR A 1 122 ? -13.537 -2.419 6.184 1.00 96.88 122 THR A C 1
ATOM 950 O O . THR A 1 122 ? -13.888 -2.364 5.006 1.00 96.88 122 THR A O 1
ATOM 953 N N . GLN A 1 123 ? -14.179 -3.165 7.086 1.00 94.44 123 GLN A N 1
ATOM 954 C CA . GLN A 1 123 ? -15.358 -3.978 6.780 1.00 94.44 123 GLN A CA 1
ATOM 955 C C . GLN A 1 123 ? -16.573 -3.108 6.446 1.00 94.44 123 GLN A C 1
ATOM 957 O O . GLN A 1 123 ? -17.245 -3.355 5.448 1.00 94.44 123 GLN A O 1
ATOM 962 N N . ASP A 1 124 ? -16.808 -2.044 7.216 1.00 93.38 124 ASP A N 1
ATOM 963 C CA . ASP A 1 124 ? -17.907 -1.101 6.988 1.00 93.38 124 ASP A CA 1
ATOM 964 C C . ASP A 1 124 ? -17.741 -0.289 5.684 1.00 93.38 124 ASP A C 1
ATOM 966 O O . ASP A 1 124 ? -18.679 0.378 5.247 1.00 93.38 124 ASP A O 1
ATOM 970 N N . ALA A 1 125 ? -16.548 -0.277 5.081 1.00 89.69 125 ALA A N 1
ATOM 971 C CA . ALA A 1 125 ? -16.289 0.351 3.784 1.00 89.69 125 ALA A CA 1
ATOM 972 C C . ALA A 1 125 ? -16.609 -0.562 2.590 1.00 89.69 125 ALA A C 1
ATOM 974 O O . ALA A 1 125 ? -16.808 -0.056 1.486 1.00 89.69 125 ALA A O 1
ATOM 975 N N . ALA A 1 126 ? -16.611 -1.881 2.807 1.00 71.56 126 ALA A N 1
ATOM 976 C CA . ALA A 1 126 ? -16.864 -2.900 1.789 1.00 71.56 126 ALA A CA 1
ATOM 977 C C . ALA A 1 126 ? -18.363 -3.210 1.589 1.00 71.56 126 ALA A C 1
ATOM 979 O O . ALA A 1 126 ? -18.707 -3.965 0.679 1.00 71.56 126 ALA A O 1
ATOM 980 N N . VAL A 1 127 ? -19.226 -2.634 2.435 1.00 56.53 127 VAL A N 1
ATOM 981 C CA . VAL A 1 127 ? -20.698 -2.652 2.340 1.00 56.53 127 VAL A CA 1
ATOM 982 C C . VAL A 1 127 ? -21.183 -1.414 1.593 1.00 56.53 127 VAL A C 1
ATOM 984 O O . VAL A 1 127 ? -22.056 -1.576 0.713 1.00 56.53 127 VAL A O 1
#

Nearest PDB structures (foldseek):
  1dl3-assembly2_B  TM=8.905E-01  e=2.527E-07  Thermotoga maritima
  1lbm-assembly1_A  TM=8.834E-01  e=1.565E-06  Thermotoga maritima
  1dl3-assembly1_A  TM=8.143E-01  e=6.288E-07  Thermotoga maritima
  2tsy-assembly1_A  TM=5.828E-01  e=8.829E-02  Salmonella enterica subsp. enterica serovar Typhimurium
  6zix-assembly1_B  TM=4.348E-01  e=5.342E+00  Salmonella enterica subsp. enterica serovar Typhimurium